Protein AF-A0AAV2E9Q1-F1 (afdb_monomer)

Sequence (150 aa):
MGMNEAFMIKIEWRLVFNGSLNEAFARAFLPEDMVQQLLLHPVPQGTEPDVPIWRLSSSGRFTMKTSYELTRRDDDHHEHPIWKIAWQVEGIQRTRTFFELAMHQRLLTNVERCRRHLALMDACRICGGGPETILHIIRDCPYARAVWSE

Nearest PDB structures (foldseek):
  7cth-assembly1_F  TM=2.778E-01  e=3.814E+00  dengue virus type 2
  7cth-assembly1_E-2  TM=2.714E-01  e=9.870E+00  dengue virus type 2

Secondary structure (DSSP, 8-state):
-PPPHHHHHHHHHHHEETTEE-HHHHHHHS-HHHHHHHHHSPPP--SSPP----TTSTT----HHHHHHHHHHHHTT---HHHHHHHH--S-HHHHHHHHHHHTT-S--HHHHHHTTS-S--B-TTT-SSB--HHIIIIISHHHHHHHT-

Solvent-accessible surface area (backbone atoms only — not comparable to full-atom values): 9247 Å² total; per-residue (Å²): 134,82,83,50,70,74,55,50,67,67,44,60,71,60,38,52,57,81,76,39,71,34,59,72,58,38,62,74,76,42,59,69,72,59,47,54,56,55,72,71,50,82,68,71,91,63,93,65,78,78,69,90,64,32,84,86,30,99,83,31,56,82,47,73,66,57,52,49,53,48,56,52,58,67,57,67,76,63,82,51,71,64,55,61,55,51,72,63,58,85,72,59,69,68,59,46,54,49,46,52,34,54,74,72,68,62,57,84,32,34,40,53,26,34,77,68,70,74,39,95,58,28,53,25,89,86,74,66,84,44,66,18,40,70,61,28,66,66,50,68,32,68,71,33,40,53,65,77,71,109

Radius of gyration: 23.84 Å; Cα contacts (8 Å, |Δi|>4): 113; chains: 1; bounding box: 61×34×58 Å

Structure (mmCIF, N/CA/C/O backbone):
data_AF-A0AAV2E9Q1-F1
#
_entry.id   AF-A0AAV2E9Q1-F1
#
loop_
_atom_site.group_PDB
_atom_site.id
_atom_site.type_symbol
_atom_site.label_atom_id
_atom_site.label_alt_id
_atom_site.label_comp_id
_atom_site.label_asym_id
_atom_site.label_entity_id
_atom_site.label_seq_id
_atom_site.pdbx_PDB_ins_code
_atom_site.Cartn_x
_atom_site.Cartn_y
_atom_site.Cartn_z
_atom_site.occupancy
_atom_site.B_iso_or_equiv
_atom_site.auth_seq_id
_atom_site.auth_comp_id
_atom_site.auth_asym_id
_atom_site.auth_atom_id
_atom_site.pdbx_PDB_model_num
ATOM 1 N N . MET A 1 1 ? -18.939 -4.138 -2.207 1.00 33.41 1 MET A N 1
ATOM 2 C CA . MET A 1 1 ? -17.905 -3.399 -1.453 1.00 33.41 1 MET A CA 1
ATOM 3 C C . MET A 1 1 ? -18.104 -3.778 0.005 1.00 33.41 1 MET A C 1
ATOM 5 O O . MET A 1 1 ? -19.020 -3.269 0.630 1.00 33.41 1 MET A O 1
ATOM 9 N N . GLY A 1 2 ? -17.408 -4.821 0.464 1.00 35.50 2 GLY A N 1
ATOM 10 C CA . GLY A 1 2 ? -17.643 -5.406 1.786 1.00 35.50 2 GLY A CA 1
ATOM 11 C C . GLY A 1 2 ? -17.199 -4.438 2.875 1.00 35.50 2 GLY A C 1
ATOM 12 O O . GLY A 1 2 ? -16.057 -3.983 2.860 1.00 35.50 2 GLY A O 1
ATOM 13 N N . MET A 1 3 ? -18.112 -4.080 3.775 1.00 42.06 3 MET A N 1
ATOM 14 C CA . MET A 1 3 ? -17.783 -3.327 4.982 1.00 42.06 3 MET A CA 1
ATOM 15 C C . MET A 1 3 ? -16.820 -4.168 5.827 1.00 42.06 3 MET A C 1
ATOM 17 O O . MET A 1 3 ? -17.158 -5.275 6.228 1.00 42.06 3 MET A O 1
ATOM 21 N N . ASN A 1 4 ? -15.608 -3.658 6.043 1.00 45.59 4 ASN A N 1
ATOM 22 C CA . ASN A 1 4 ? -14.564 -4.320 6.828 1.00 45.59 4 ASN A CA 1
ATOM 23 C C . ASN A 1 4 ? -14.977 -4.386 8.321 1.00 45.59 4 ASN A C 1
ATOM 25 O O . ASN A 1 4 ? -15.593 -3.446 8.827 1.00 45.59 4 ASN A O 1
ATOM 29 N N . GLU A 1 5 ? -14.646 -5.456 9.050 1.00 48.84 5 GLU A N 1
ATOM 30 C CA . GLU A 1 5 ? -14.970 -5.599 10.483 1.00 48.84 5 GLU A CA 1
ATOM 31 C C . GLU A 1 5 ? -14.378 -4.462 11.342 1.00 48.84 5 GLU A C 1
ATOM 33 O O . GLU A 1 5 ? -15.014 -3.984 12.284 1.00 48.84 5 GLU A O 1
ATOM 38 N N . ALA A 1 6 ? -13.226 -3.908 10.954 1.00 45.03 6 ALA A N 1
ATOM 39 C CA . ALA A 1 6 ? -12.646 -2.716 11.574 1.00 45.03 6 ALA A CA 1
ATOM 40 C C . ALA A 1 6 ? -13.508 -1.449 11.385 1.00 45.03 6 ALA A C 1
ATOM 42 O O . ALA A 1 6 ? -13.482 -0.538 12.219 1.00 45.03 6 ALA A O 1
ATOM 43 N N . PHE A 1 7 ? -14.287 -1.376 10.300 1.00 49.38 7 PHE A N 1
ATOM 44 C CA . PHE A 1 7 ? -15.270 -0.313 10.074 1.00 49.38 7 PHE A CA 1
ATOM 45 C C . PHE A 1 7 ? -16.491 -0.495 10.985 1.00 49.38 7 PHE A C 1
ATOM 47 O O . PHE A 1 7 ? -16.953 0.484 11.569 1.00 49.38 7 PHE A O 1
ATOM 54 N N . MET A 1 8 ? -16.937 -1.737 11.205 1.00 48.12 8 MET A N 1
ATOM 55 C CA . MET A 1 8 ? -18.026 -2.058 12.141 1.00 48.12 8 MET A CA 1
ATOM 56 C C . MET A 1 8 ? -17.673 -1.679 13.584 1.00 48.12 8 MET A C 1
ATOM 58 O O . MET A 1 8 ? -18.461 -1.004 14.246 1.00 48.12 8 MET A O 1
ATOM 62 N N . ILE A 1 9 ? -16.447 -1.976 14.032 1.00 52.97 9 ILE A N 1
ATOM 63 C CA . ILE A 1 9 ? -15.964 -1.599 15.374 1.00 52.97 9 ILE A CA 1
ATOM 64 C C . ILE A 1 9 ? -15.942 -0.073 15.569 1.00 52.97 9 ILE A C 1
ATOM 66 O O . ILE A 1 9 ? -16.159 0.412 16.675 1.00 52.97 9 ILE A O 1
ATOM 70 N N . LYS A 1 10 ? -15.710 0.718 14.511 1.00 50.47 10 LYS A N 1
ATOM 71 C CA . LYS A 1 10 ? -15.747 2.193 14.579 1.00 50.47 10 LYS A CA 1
ATOM 72 C C . LYS A 1 10 ? -17.162 2.782 14.575 1.00 50.47 10 LYS A C 1
ATOM 74 O O . LYS A 1 10 ? -17.329 3.916 15.026 1.00 50.47 10 LYS A O 1
ATOM 79 N N . ILE A 1 11 ? -18.148 2.059 14.045 1.00 52.78 11 ILE A N 1
ATOM 80 C CA . ILE A 1 11 ? -19.540 2.514 13.904 1.00 52.78 11 ILE A CA 1
ATOM 81 C C . ILE A 1 11 ? -20.372 2.178 15.143 1.00 52.78 11 ILE A C 1
ATOM 83 O O . ILE A 1 11 ? -21.185 3.009 15.547 1.00 52.78 11 ILE A O 1
AT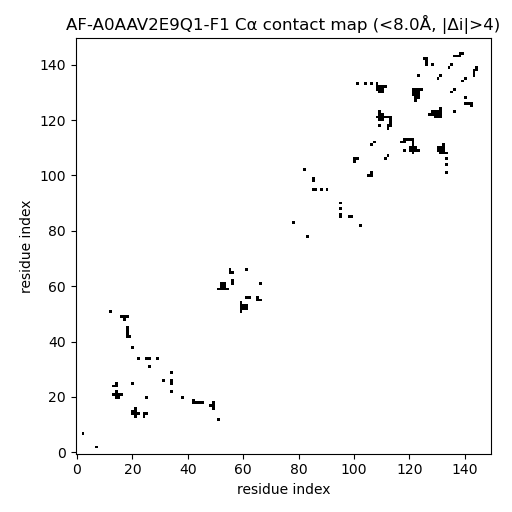OM 87 N N . GLU A 1 12 ? -20.149 1.015 15.770 1.00 57.31 12 GLU A N 1
ATOM 88 C CA . GLU A 1 12 ? -20.953 0.531 16.909 1.00 57.31 12 GLU A CA 1
ATOM 89 C C . GLU A 1 12 ? -21.059 1.567 18.049 1.00 57.31 12 GLU A C 1
ATOM 91 O O . GLU A 1 12 ? -22.142 1.790 18.580 1.00 57.31 12 GLU A O 1
ATOM 96 N N . TRP A 1 13 ? -19.990 2.315 18.333 1.00 55.53 13 TRP A N 1
ATOM 97 C CA . TRP A 1 13 ? -19.950 3.345 19.384 1.00 55.53 13 TRP A CA 1
ATOM 98 C C . TRP A 1 13 ? -20.750 4.622 19.123 1.00 55.53 13 TRP A C 1
ATOM 100 O O . TRP A 1 13 ? -20.941 5.427 20.031 1.00 55.53 13 TRP A O 1
ATOM 110 N N . ARG A 1 14 ? -21.147 4.864 17.873 1.00 59.50 14 ARG A N 1
ATOM 111 C CA . ARG A 1 14 ? -21.899 6.064 17.473 1.00 59.50 14 ARG A CA 1
ATOM 112 C C . ARG A 1 14 ? -23.376 5.791 17.233 1.00 59.50 14 ARG A C 1
ATOM 114 O O . ARG A 1 14 ? -24.134 6.750 17.107 1.00 59.50 14 ARG A O 1
ATOM 121 N N . LEU A 1 15 ? -23.765 4.520 17.148 1.00 67.00 15 LEU A N 1
ATOM 122 C CA . LEU A 1 15 ? -25.145 4.108 16.913 1.00 67.00 15 LEU A CA 1
ATOM 123 C C . LEU A 1 15 ? -26.008 4.292 18.159 1.00 67.00 15 LEU A C 1
ATOM 125 O O . LEU A 1 15 ? -27.096 4.840 18.040 1.00 67.00 15 LEU A O 1
ATOM 129 N N . VAL A 1 16 ? -25.528 3.894 19.337 1.00 66.50 16 VAL A N 1
ATOM 130 C CA . VAL A 1 16 ? -26.264 4.028 20.603 1.00 66.50 16 VAL A CA 1
ATOM 131 C C . VAL A 1 16 ? -25.395 4.774 21.606 1.00 66.50 16 VAL A C 1
ATOM 133 O O . VAL A 1 16 ? -24.238 4.413 21.809 1.00 66.50 16 VAL A O 1
ATOM 136 N N . PHE A 1 17 ? -25.940 5.835 22.197 1.00 66.44 17 PHE A N 1
ATOM 137 C CA . PHE A 1 17 ? -25.258 6.626 23.217 1.00 66.44 17 PHE A CA 1
ATOM 138 C C . PHE A 1 17 ? -26.245 7.072 24.297 1.00 66.44 17 PHE A C 1
ATOM 140 O O . PHE A 1 17 ? -27.265 7.700 23.994 1.00 66.44 17 PHE A O 1
ATOM 147 N N . ASN A 1 18 ? -25.926 6.761 25.554 1.00 63.47 18 ASN A N 1
ATOM 148 C CA . ASN A 1 18 ? -26.726 7.056 26.744 1.00 63.47 18 ASN A CA 1
ATOM 149 C C . ASN A 1 18 ? -28.191 6.616 26.607 1.00 63.47 18 ASN A C 1
ATOM 151 O O . ASN A 1 18 ? -29.108 7.396 26.868 1.00 63.47 18 ASN A O 1
ATOM 155 N N . GLY A 1 19 ? -28.420 5.386 26.143 1.00 66.12 19 GLY A N 1
ATOM 156 C CA . GLY A 1 19 ? -29.778 4.855 25.998 1.00 66.12 19 GLY A CA 1
ATOM 157 C C . GLY A 1 19 ? -30.614 5.540 24.906 1.00 66.12 19 GLY A C 1
ATOM 158 O O . GLY A 1 19 ? -31.842 5.463 24.928 1.00 66.12 19 GLY A O 1
ATOM 159 N N . SER A 1 20 ? -29.972 6.200 23.938 1.00 70.56 20 SER A N 1
ATOM 160 C CA . SER A 1 20 ? -30.637 6.756 22.757 1.00 70.56 20 SER A CA 1
ATOM 161 C C . SER A 1 20 ? -29.948 6.303 21.470 1.00 70.56 20 SER A C 1
ATOM 163 O O . SER A 1 20 ? -28.718 6.289 21.377 1.00 70.56 20 SER A O 1
ATOM 165 N N . LEU A 1 21 ? -30.746 5.907 20.474 1.00 75.38 21 LEU A N 1
ATOM 166 C CA . LEU A 1 21 ? -30.258 5.606 19.131 1.00 75.38 21 LEU A CA 1
ATOM 167 C C . LEU A 1 21 ? -29.980 6.924 18.399 1.00 75.38 21 LEU A C 1
ATOM 169 O O . LEU A 1 21 ? -30.847 7.792 18.301 1.00 75.38 21 LEU A O 1
ATOM 173 N N . ASN A 1 22 ? -28.793 7.065 17.822 1.00 82.25 22 ASN A N 1
ATOM 174 C CA . ASN A 1 22 ? -28.483 8.161 16.916 1.00 82.25 22 ASN A CA 1
ATOM 175 C C . ASN A 1 22 ? -29.080 7.868 15.533 1.00 82.25 22 ASN A C 1
ATOM 177 O O . ASN A 1 22 ? -28.403 7.365 14.634 1.00 82.25 22 ASN A O 1
ATOM 181 N N . GLU A 1 23 ? -30.367 8.172 15.367 1.00 78.62 23 GLU A N 1
ATOM 182 C CA . GLU A 1 23 ? -31.117 7.892 14.137 1.00 78.62 23 GLU A CA 1
ATOM 183 C C . GLU A 1 23 ? -30.493 8.523 12.889 1.00 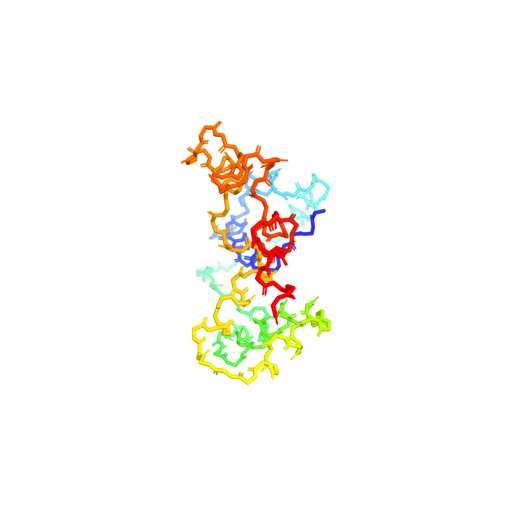78.62 23 GLU A C 1
ATOM 185 O O . GLU A 1 23 ? -30.444 7.891 11.834 1.00 78.62 23 GLU A O 1
ATOM 190 N N . ALA A 1 24 ? -29.984 9.754 13.003 1.00 81.12 24 ALA A N 1
ATOM 191 C CA . ALA A 1 24 ? -29.342 10.451 11.892 1.00 81.12 24 ALA A CA 1
ATOM 192 C C . ALA A 1 24 ? -28.086 9.709 11.418 1.00 81.12 24 ALA A C 1
ATOM 194 O O . ALA A 1 24 ? -27.850 9.575 10.217 1.00 81.12 24 ALA A O 1
ATOM 195 N N . PHE A 1 25 ? -27.298 9.187 12.360 1.00 80.44 25 PHE A N 1
ATOM 196 C CA . PHE A 1 25 ? -26.141 8.359 12.048 1.00 80.44 25 PHE A CA 1
ATOM 197 C C . PHE A 1 25 ? -26.561 6.991 11.490 1.00 80.44 25 PHE A C 1
ATOM 199 O O . PHE A 1 25 ? -26.003 6.551 10.490 1.00 80.44 25 PHE A O 1
ATOM 206 N N . ALA A 1 26 ? -27.580 6.346 12.063 1.00 79.62 26 ALA A N 1
ATOM 207 C CA . ALA A 1 26 ? -28.084 5.064 11.576 1.00 79.62 26 ALA A CA 1
ATOM 208 C C . ALA A 1 26 ? -28.565 5.153 10.116 1.00 79.62 26 ALA A C 1
ATOM 210 O O . ALA A 1 26 ? -28.101 4.387 9.277 1.00 79.62 26 ALA A O 1
ATOM 211 N N . ARG A 1 27 ? -29.405 6.140 9.778 1.00 83.81 27 ARG A N 1
ATOM 212 C CA . ARG A 1 27 ? -29.914 6.358 8.407 1.00 83.81 27 ARG A CA 1
ATOM 213 C C . ARG A 1 27 ? -28.825 6.728 7.397 1.00 83.81 27 ARG A C 1
ATOM 215 O O . ARG A 1 27 ? -28.996 6.496 6.207 1.00 83.81 27 ARG A O 1
ATOM 222 N N . ALA A 1 28 ? -27.710 7.305 7.848 1.00 83.56 28 ALA A N 1
ATOM 223 C CA . ALA A 1 28 ? -26.594 7.657 6.971 1.00 83.56 28 ALA A CA 1
ATOM 224 C C . ALA A 1 28 ? -25.758 6.439 6.534 1.00 83.56 28 ALA A C 1
ATOM 226 O O . ALA A 1 28 ? -25.093 6.503 5.499 1.00 83.56 28 ALA A O 1
ATOM 227 N N . PHE A 1 29 ? -25.770 5.350 7.313 1.00 80.31 29 PHE A N 1
ATOM 228 C CA . PHE A 1 29 ? -24.884 4.197 7.108 1.00 80.31 29 PHE A CA 1
ATOM 229 C C . PHE A 1 29 ? -25.607 2.847 6.989 1.00 80.31 29 PHE A C 1
ATOM 231 O O . PHE A 1 29 ? -24.965 1.866 6.616 1.00 80.31 29 PHE A O 1
ATOM 238 N N . LEU A 1 30 ? -26.908 2.780 7.282 1.00 80.25 30 LEU A N 1
ATOM 239 C CA . LEU A 1 30 ? -27.717 1.562 7.225 1.00 80.25 30 LEU A CA 1
ATOM 240 C C . LEU A 1 30 ? -28.924 1.736 6.284 1.00 80.25 30 LEU A C 1
ATOM 242 O O . LEU A 1 30 ? -29.489 2.828 6.210 1.00 80.25 30 LEU A O 1
ATOM 246 N N . PRO A 1 31 ? -29.351 0.664 5.593 1.00 85.31 31 PRO A N 1
ATOM 247 C CA . PRO A 1 31 ? -30.621 0.618 4.871 1.00 85.31 3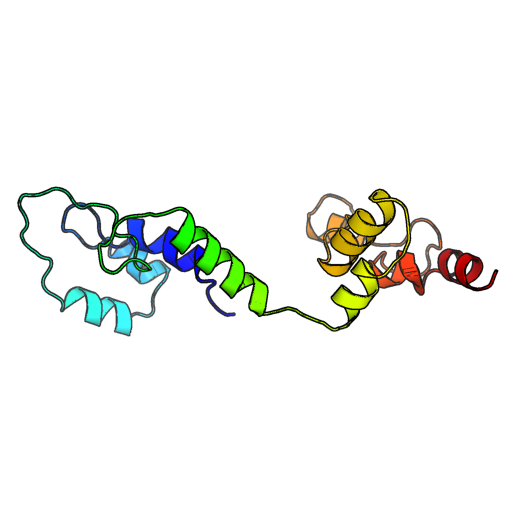1 PRO A CA 1
ATOM 248 C C . PRO A 1 31 ? -31.835 0.949 5.758 1.00 85.31 31 PRO A C 1
ATOM 250 O O . PRO A 1 31 ? -31.857 0.626 6.947 1.00 85.31 31 PRO A O 1
ATOM 253 N N . GLU A 1 32 ? -32.864 1.570 5.175 1.00 82.06 32 GLU A N 1
ATOM 254 C CA . GLU A 1 32 ? -34.046 2.060 5.906 1.00 82.06 32 GLU A CA 1
ATOM 255 C C . GLU A 1 32 ? -34.822 0.936 6.621 1.00 82.06 32 GLU A C 1
ATOM 257 O O . GLU A 1 32 ? -35.327 1.136 7.725 1.00 82.06 32 GLU A O 1
ATOM 262 N N . ASP A 1 33 ? -34.867 -0.265 6.044 1.00 85.06 33 ASP A N 1
ATOM 263 C CA . ASP A 1 33 ? -35.478 -1.452 6.650 1.00 85.06 33 ASP A CA 1
ATOM 264 C C . ASP A 1 33 ? -34.749 -1.892 7.930 1.00 85.06 33 ASP A C 1
ATOM 266 O O . ASP A 1 33 ? -35.392 -2.229 8.927 1.00 85.06 33 ASP A O 1
ATOM 270 N N . MET A 1 34 ? -33.415 -1.811 7.952 1.00 80.44 34 MET A N 1
ATOM 271 C CA . MET A 1 34 ? -32.620 -2.103 9.149 1.00 80.44 34 MET A CA 1
ATOM 272 C C . MET A 1 34 ? -32.814 -1.039 10.234 1.00 80.44 34 MET A C 1
ATOM 274 O O . MET A 1 34 ? -32.901 -1.372 11.416 1.00 80.44 34 MET A O 1
ATOM 278 N N . VAL A 1 35 ? -32.916 0.239 9.852 1.00 82.50 35 VAL A N 1
ATOM 279 C CA . VAL A 1 35 ? -33.185 1.333 10.801 1.00 82.50 35 VAL A CA 1
ATOM 280 C C . VAL A 1 35 ? -34.550 1.148 11.464 1.00 82.50 35 VAL A C 1
ATOM 282 O O . VAL A 1 35 ? -34.659 1.280 12.682 1.00 82.50 35 VAL A O 1
ATOM 285 N N . GLN A 1 36 ? -35.580 0.785 10.695 1.00 81.94 36 GLN A N 1
ATOM 286 C CA . GLN A 1 36 ? -36.910 0.510 11.244 1.00 81.94 36 GLN A CA 1
ATOM 287 C C . GLN A 1 36 ? -36.894 -0.659 12.232 1.00 81.94 36 GLN A C 1
ATOM 289 O O . GLN A 1 36 ? -37.506 -0.563 13.292 1.00 81.94 36 GLN A O 1
ATOM 294 N N . GLN A 1 37 ? -36.156 -1.733 11.939 1.00 81.44 37 GLN A N 1
ATOM 295 C CA . GLN A 1 37 ? -36.002 -2.849 12.878 1.00 81.44 37 GLN A CA 1
ATOM 296 C C . GLN A 1 37 ? -35.299 -2.438 14.178 1.00 81.44 37 GLN A C 1
ATOM 298 O O . GLN A 1 37 ? -35.701 -2.879 15.253 1.00 81.44 37 GLN A O 1
ATOM 303 N N . LEU A 1 38 ? -34.286 -1.570 14.101 1.00 77.12 38 LEU A N 1
ATOM 304 C CA . LEU A 1 38 ? -33.594 -1.052 15.285 1.00 77.12 38 LEU A CA 1
ATOM 305 C C . LEU A 1 38 ? -34.512 -0.196 16.164 1.00 77.12 38 LEU A C 1
ATOM 307 O O . LEU A 1 38 ? -34.471 -0.328 17.383 1.00 77.12 38 LEU A O 1
ATOM 311 N N . LEU A 1 39 ? -35.367 0.634 15.560 1.00 77.19 39 LEU A N 1
ATOM 312 C CA . LEU A 1 39 ? -36.333 1.474 16.280 1.00 77.19 39 LEU A CA 1
ATOM 313 C C . LEU A 1 39 ? -37.424 0.668 17.000 1.00 77.19 39 LEU A C 1
ATOM 315 O O . LEU A 1 39 ? -38.003 1.147 17.972 1.00 77.19 39 LEU A O 1
ATOM 319 N N . LEU A 1 40 ? -37.707 -0.551 16.535 1.00 80.00 40 LEU A N 1
ATOM 320 C CA . LEU A 1 40 ? -38.669 -1.458 17.165 1.00 80.00 40 LEU A CA 1
ATOM 321 C C . LEU A 1 40 ? -38.088 -2.196 18.379 1.00 80.00 40 LEU A C 1
ATOM 323 O O . LEU A 1 40 ? -38.852 -2.724 19.190 1.00 80.00 40 LEU A O 1
ATOM 327 N N . HIS A 1 41 ? -36.760 -2.248 18.522 1.00 75.50 41 HIS A N 1
ATOM 328 C CA . HIS A 1 41 ? -36.126 -2.873 19.675 1.00 75.50 41 HIS A CA 1
ATOM 329 C C . HIS A 1 41 ? -36.160 -1.932 20.890 1.00 75.50 41 HIS A C 1
ATOM 331 O O . HIS A 1 41 ? -35.670 -0.805 20.812 1.00 75.50 41 HIS A O 1
ATOM 337 N N . PRO A 1 42 ? -36.698 -2.375 22.041 1.00 66.06 42 PRO A N 1
ATOM 338 C CA . PRO A 1 42 ? -36.728 -1.551 23.240 1.00 66.06 42 PRO A CA 1
ATOM 339 C C . PRO A 1 42 ? -35.303 -1.289 23.731 1.00 66.06 42 PRO A C 1
ATOM 341 O O . PRO A 1 42 ? -34.538 -2.226 23.975 1.00 66.06 42 PRO A O 1
ATOM 344 N N . VAL A 1 43 ? -34.956 -0.012 23.896 1.00 67.19 43 VAL A N 1
ATOM 345 C CA . VAL A 1 43 ? -33.680 0.372 24.501 1.00 67.19 43 VAL A CA 1
ATOM 346 C C . VAL A 1 43 ? -33.725 0.010 25.991 1.00 67.19 43 VAL A C 1
ATOM 348 O O . VAL A 1 43 ? -34.685 0.389 26.671 1.00 67.19 43 VAL A O 1
ATOM 351 N N . PRO A 1 44 ? -32.736 -0.733 26.521 1.00 66.75 44 PRO A N 1
ATOM 352 C CA . PRO A 1 44 ? -32.695 -1.073 27.937 1.00 66.75 44 PRO A CA 1
ATOM 353 C C . PRO A 1 44 ? -32.715 0.194 28.799 1.00 66.75 44 PRO A C 1
ATOM 355 O O . PRO A 1 44 ? -31.856 1.060 28.658 1.00 66.75 44 PRO A O 1
ATOM 358 N N . GLN A 1 45 ? -33.679 0.298 29.715 1.00 65.44 45 GLN A N 1
ATOM 359 C CA . GLN A 1 45 ? -33.743 1.383 30.699 1.00 65.44 45 GLN A CA 1
ATOM 360 C C . GLN A 1 45 ? -32.802 1.074 31.869 1.00 65.44 45 GLN A C 1
ATOM 362 O O . GLN A 1 45 ? -33.233 0.732 32.969 1.00 65.44 45 GLN A O 1
ATOM 367 N N . GLY A 1 46 ? -31.499 1.114 31.602 1.00 66.50 46 GLY A N 1
ATOM 368 C CA . GLY A 1 46 ? -30.472 1.048 32.635 1.00 66.50 46 GLY A CA 1
ATOM 369 C C . GLY A 1 46 ? -30.241 2.425 33.254 1.00 66.50 46 GLY A C 1
ATOM 370 O O . GLY A 1 46 ? -30.231 3.432 32.554 1.00 66.50 46 GLY A O 1
ATOM 371 N N . THR A 1 47 ? -30.043 2.479 34.571 1.00 70.06 47 THR A N 1
ATOM 372 C CA . THR A 1 47 ? -29.501 3.672 35.251 1.00 70.06 47 THR A CA 1
ATOM 373 C C . THR A 1 47 ? -27.983 3.776 35.121 1.00 70.06 47 THR A C 1
ATOM 375 O O . THR A 1 47 ? -27.410 4.818 35.426 1.00 70.06 47 THR A O 1
ATOM 378 N N . GLU A 1 48 ? -27.333 2.691 34.700 1.00 75.31 48 GLU A N 1
ATOM 379 C CA . GLU A 1 48 ? -25.893 2.634 34.485 1.00 75.31 48 GLU A CA 1
ATOM 380 C C . GLU A 1 48 ? -25.522 3.256 33.132 1.00 75.31 48 GLU A C 1
ATOM 382 O O . GLU A 1 48 ? -26.256 3.080 32.157 1.00 75.31 48 GLU A O 1
ATOM 387 N N . PRO A 1 49 ? -24.388 3.972 33.050 1.00 73.50 49 PRO A N 1
ATOM 388 C CA . PRO A 1 49 ? -23.903 4.513 31.789 1.00 73.50 49 PRO A CA 1
ATOM 389 C C . PRO A 1 49 ? -23.550 3.388 30.807 1.00 73.50 49 PRO A C 1
ATOM 391 O O . PRO A 1 49 ? -23.065 2.327 31.207 1.00 73.50 49 PRO A O 1
ATOM 394 N N . ASP A 1 50 ? -23.737 3.646 29.511 1.00 74.50 50 ASP A N 1
ATOM 395 C CA . ASP A 1 50 ? -23.337 2.712 28.458 1.00 74.50 50 ASP A CA 1
ATOM 396 C C . ASP A 1 50 ? -21.825 2.442 28.525 1.00 74.50 50 ASP A C 1
ATOM 398 O O . ASP A 1 50 ? -21.010 3.363 28.650 1.00 74.50 50 ASP A O 1
ATOM 402 N N . VAL A 1 51 ? -21.440 1.167 28.417 1.00 75.38 51 VAL A N 1
ATOM 403 C CA . VAL A 1 51 ? -20.036 0.741 28.464 1.00 75.38 51 VAL A CA 1
ATOM 404 C C . VAL A 1 51 ? -19.602 0.007 27.192 1.00 75.38 51 VAL A C 1
ATOM 406 O O . VAL A 1 51 ? -20.402 -0.720 26.601 1.00 75.38 51 VAL A O 1
ATOM 409 N N . PRO A 1 52 ? -18.318 0.131 26.788 1.00 74.12 52 PRO A N 1
ATOM 410 C CA . PRO A 1 52 ? -17.699 -0.771 25.816 1.00 74.12 52 PRO A CA 1
ATOM 411 C C . PRO A 1 52 ? -18.000 -2.228 26.116 1.00 74.12 52 PRO A C 1
ATOM 413 O O . PRO A 1 52 ? -17.675 -2.695 27.208 1.00 74.12 52 PRO A O 1
ATOM 416 N N . ILE A 1 53 ? -18.448 -2.977 25.112 1.00 81.31 53 ILE A N 1
ATOM 417 C CA . ILE A 1 53 ? -18.429 -4.437 25.161 1.00 81.31 53 ILE A CA 1
ATOM 418 C C . ILE A 1 53 ? -17.587 -4.960 24.003 1.00 81.31 53 ILE A C 1
ATOM 420 O O . ILE A 1 53 ? -17.850 -4.705 22.830 1.00 81.31 53 ILE A O 1
ATOM 424 N N . TRP A 1 54 ? -16.545 -5.716 24.338 1.00 83.50 54 TRP A N 1
ATOM 425 C CA . TRP A 1 54 ? -15.705 -6.396 23.366 1.00 83.50 54 TRP A CA 1
ATOM 426 C C . TRP A 1 54 ? -16.395 -7.674 22.878 1.00 83.50 54 TRP A C 1
ATOM 428 O O . TRP A 1 54 ? -16.347 -8.711 23.541 1.00 83.50 54 TRP A O 1
ATOM 438 N N . ARG A 1 55 ? -17.022 -7.598 21.700 1.00 82.06 55 ARG A N 1
ATOM 439 C CA . ARG A 1 55 ? -17.868 -8.654 21.112 1.00 82.06 55 ARG A CA 1
ATOM 440 C C . ARG A 1 55 ? -17.183 -10.017 20.939 1.00 82.06 55 ARG A C 1
ATOM 442 O O . ARG A 1 55 ? -17.857 -11.041 20.908 1.00 82.06 55 ARG A O 1
ATOM 449 N N . LEU A 1 56 ? -15.853 -10.047 20.847 1.00 79.38 56 LEU A N 1
ATOM 450 C CA . LEU A 1 56 ? -15.073 -11.282 20.678 1.00 79.38 56 LEU A CA 1
ATOM 451 C C . LEU A 1 56 ? -14.767 -12.003 21.997 1.00 79.38 56 LEU A C 1
ATOM 453 O O . LEU A 1 56 ? -14.105 -13.038 21.996 1.00 79.38 56 LEU A O 1
ATOM 457 N N . SER A 1 57 ? -15.215 -11.460 23.127 1.00 82.44 57 SER A N 1
ATOM 458 C CA . SER A 1 57 ? -15.088 -12.085 24.439 1.00 82.44 57 SER A CA 1
ATOM 459 C C . SER A 1 57 ? -16.473 -12.361 24.999 1.00 82.44 57 SER A C 1
ATOM 461 O O . SER A 1 57 ? -17.305 -11.462 25.081 1.00 82.44 57 SER A O 1
ATOM 463 N N . SER A 1 58 ? -16.710 -13.589 25.459 1.00 82.25 58 SER A N 1
ATOM 464 C CA . SER A 1 58 ? -17.963 -13.964 26.132 1.00 82.25 58 SER A CA 1
ATOM 465 C C . SER A 1 58 ? -18.201 -13.177 27.425 1.00 82.25 58 SER A C 1
ATOM 467 O O . SER A 1 58 ? -19.339 -12.993 27.837 1.00 82.25 58 SER A O 1
ATOM 469 N N . SER A 1 59 ? -17.129 -12.680 28.048 1.00 84.38 59 SER A N 1
ATOM 470 C CA . SER A 1 59 ? -17.197 -11.784 29.209 1.00 84.38 59 SER A CA 1
ATOM 471 C C . SER A 1 59 ? -17.399 -10.310 28.841 1.00 84.38 59 SER A C 1
ATOM 473 O O . SER A 1 59 ? -17.463 -9.467 29.731 1.00 84.38 59 SER A O 1
ATOM 475 N N . GLY A 1 60 ? -17.387 -9.968 27.549 1.00 83.06 60 GLY A N 1
ATOM 476 C CA . GLY A 1 60 ? -17.406 -8.587 27.069 1.00 83.06 60 GLY A CA 1
ATOM 477 C C . GLY A 1 60 ? -16.128 -7.790 27.346 1.00 83.06 60 GLY A C 1
ATOM 478 O O . GLY A 1 60 ? -16.036 -6.627 26.962 1.00 83.06 60 GLY A O 1
ATOM 479 N N . ARG A 1 61 ? -15.116 -8.382 27.997 1.00 85.88 61 ARG A N 1
ATOM 480 C CA . ARG A 1 61 ? -13.862 -7.697 28.341 1.00 85.88 61 ARG A CA 1
ATOM 481 C C . ARG A 1 61 ? -12.862 -7.769 27.198 1.00 85.88 61 ARG A C 1
ATOM 483 O O . ARG A 1 61 ? -12.625 -8.840 26.633 1.00 85.88 61 ARG A O 1
ATOM 490 N N . PHE A 1 62 ? -12.224 -6.636 26.925 1.00 82.94 62 PHE A N 1
ATOM 491 C CA . PHE A 1 62 ? -11.099 -6.562 26.004 1.00 82.94 62 PHE A CA 1
ATOM 492 C C . PHE A 1 62 ? -9.904 -7.352 26.546 1.00 82.94 62 PHE A C 1
ATOM 494 O O . PHE A 1 62 ? -9.516 -7.197 27.706 1.00 82.94 62 PHE A O 1
ATOM 501 N N . THR A 1 63 ? -9.284 -8.164 25.691 1.00 85.44 63 THR A N 1
ATOM 502 C CA . THR A 1 63 ? -7.988 -8.787 25.978 1.00 85.44 63 THR A CA 1
ATOM 503 C C . THR A 1 63 ? -7.089 -8.706 24.753 1.00 85.44 63 THR A C 1
ATOM 505 O O . THR A 1 63 ? -7.569 -8.842 23.623 1.00 85.44 63 THR A O 1
ATOM 508 N N . MET A 1 64 ? -5.776 -8.569 24.980 1.00 84.31 64 MET A N 1
ATOM 509 C CA . MET A 1 64 ? -4.787 -8.593 23.894 1.00 84.31 64 MET A CA 1
ATOM 510 C C . MET A 1 64 ? -4.864 -9.878 23.059 1.00 84.31 64 MET A C 1
ATOM 512 O O . MET A 1 64 ? -4.641 -9.849 21.854 1.00 84.31 64 MET A O 1
ATOM 516 N N . LYS A 1 65 ? -5.216 -11.010 23.684 1.00 84.31 65 LYS A N 1
ATOM 517 C CA . LYS A 1 65 ? -5.391 -12.290 22.990 1.00 84.31 65 LYS A CA 1
ATOM 518 C C . LYS A 1 65 ? -6.501 -12.202 21.942 1.00 84.31 65 LYS A C 1
ATOM 520 O O . LYS A 1 65 ? -6.261 -12.453 20.768 1.00 84.31 65 LYS A O 1
ATOM 525 N N . THR A 1 66 ? -7.696 -11.792 22.360 1.00 84.31 66 THR A N 1
ATOM 526 C CA . THR A 1 66 ? -8.855 -11.700 21.462 1.00 84.31 66 THR A CA 1
ATOM 527 C C . THR A 1 66 ? -8.694 -10.615 20.395 1.00 84.31 66 THR A C 1
ATOM 529 O O . THR A 1 66 ? -9.220 -10.766 19.299 1.00 84.31 66 THR A O 1
ATOM 532 N N . SER A 1 67 ? -7.958 -9.531 20.677 1.00 80.38 67 SER A N 1
ATOM 533 C CA . SER A 1 67 ? -7.639 -8.527 19.652 1.00 80.38 67 SER A CA 1
ATOM 534 C C . SER A 1 67 ? -6.640 -9.049 18.630 1.00 80.38 67 SER A C 1
ATOM 536 O O . SER A 1 67 ? -6.797 -8.791 17.444 1.00 80.38 67 SER A O 1
ATOM 538 N N . TYR A 1 68 ? -5.638 -9.812 19.070 1.00 80.19 68 TYR A N 1
ATOM 539 C CA . TYR A 1 68 ? -4.670 -10.414 18.162 1.00 80.19 68 TYR A CA 1
ATOM 540 C C . TYR A 1 68 ? -5.319 -11.471 17.261 1.00 80.19 68 TYR A C 1
ATOM 542 O O . TYR A 1 68 ? -5.057 -11.512 16.063 1.00 80.19 68 TYR A O 1
ATOM 550 N N . GLU A 1 69 ? -6.215 -12.290 17.816 1.00 82.00 69 GLU A N 1
ATOM 551 C CA . GLU A 1 69 ? -7.000 -13.257 17.043 1.00 82.00 69 GLU A CA 1
ATOM 552 C C . GLU A 1 69 ? -7.869 -12.581 15.970 1.00 82.00 69 GLU A C 1
ATOM 554 O O . GLU A 1 69 ? -7.982 -13.127 14.876 1.00 82.00 69 GLU A O 1
ATOM 559 N N . LEU A 1 70 ? -8.431 -11.396 16.246 1.00 79.88 70 LEU A N 1
ATOM 560 C CA . LEU A 1 70 ? -9.162 -10.602 15.250 1.00 79.88 70 LEU A CA 1
ATOM 561 C C . LEU A 1 70 ? -8.254 -10.162 14.103 1.00 79.88 70 LEU A C 1
ATOM 563 O O . LEU A 1 70 ? -8.551 -10.448 12.948 1.00 79.88 70 LEU A O 1
ATOM 567 N N . THR A 1 71 ? -7.126 -9.518 14.420 1.00 73.94 71 THR A N 1
ATOM 568 C CA . THR A 1 71 ? -6.172 -9.058 13.400 1.00 73.94 71 THR A CA 1
ATOM 569 C C . THR A 1 71 ? -5.682 -10.219 12.539 1.00 73.94 71 THR A C 1
ATOM 571 O O . THR A 1 71 ? -5.602 -10.097 11.323 1.00 73.94 71 THR A O 1
ATOM 574 N N . ARG A 1 72 ? -5.422 -11.378 13.155 1.00 72.31 72 ARG A N 1
ATOM 575 C CA . ARG A 1 72 ? -4.976 -12.575 12.438 1.00 72.31 72 ARG A CA 1
ATOM 576 C C . ARG A 1 72 ? -6.038 -13.137 11.488 1.00 72.31 72 ARG A C 1
ATOM 578 O O . ARG A 1 72 ? -5.676 -13.675 10.451 1.00 72.31 72 ARG A O 1
ATOM 585 N N . ARG A 1 73 ? -7.326 -13.064 11.846 1.00 66.62 73 ARG A N 1
ATOM 586 C CA . ARG A 1 73 ? -8.430 -13.521 10.981 1.00 66.62 73 ARG A CA 1
ATOM 587 C C . ARG A 1 73 ? -8.628 -12.605 9.776 1.00 66.62 73 ARG A C 1
ATOM 589 O O . ARG A 1 73 ? -8.885 -13.113 8.692 1.00 66.62 73 ARG A O 1
ATOM 596 N N . ASP A 1 74 ? -8.458 -11.297 9.957 1.00 60.53 74 ASP A N 1
ATOM 597 C CA . ASP A 1 74 ? -8.471 -10.330 8.851 1.00 60.53 74 ASP A CA 1
ATOM 598 C C . ASP A 1 74 ? -7.298 -10.565 7.873 1.00 60.53 74 ASP A C 1
ATOM 600 O O . ASP A 1 74 ? -7.465 -10.426 6.661 1.00 60.53 74 ASP A O 1
ATOM 604 N N . ASP A 1 75 ? -6.133 -10.987 8.379 1.00 59.31 75 ASP A N 1
ATOM 605 C CA . ASP A 1 75 ? -4.963 -11.342 7.556 1.00 59.31 75 ASP A CA 1
ATOM 606 C C . ASP A 1 75 ? -5.093 -12.702 6.835 1.00 59.31 75 ASP A C 1
ATOM 608 O O . ASP A 1 75 ? -4.430 -12.927 5.818 1.00 59.31 75 ASP A O 1
ATOM 612 N N . ASP A 1 76 ? -5.972 -13.601 7.298 1.00 55.09 76 ASP A N 1
ATOM 613 C CA . ASP A 1 76 ? -6.164 -14.949 6.723 1.00 55.09 76 ASP A CA 1
ATOM 614 C C . ASP A 1 76 ? -6.756 -14.908 5.295 1.00 55.09 76 ASP A C 1
ATOM 616 O O . ASP A 1 76 ? -6.818 -15.921 4.594 1.00 55.09 76 ASP A O 1
ATOM 620 N N . HIS A 1 77 ? -7.165 -13.728 4.813 1.00 55.28 77 HIS A N 1
ATOM 621 C CA . HIS A 1 77 ? -7.730 -13.555 3.477 1.00 55.28 77 HIS A CA 1
ATOM 622 C C . HIS A 1 77 ? -6.722 -13.402 2.332 1.00 55.28 77 HIS A C 1
ATOM 624 O O . HIS A 1 77 ? -7.152 -13.380 1.176 1.00 55.28 77 HIS A O 1
ATOM 630 N N . HIS A 1 78 ? -5.406 -13.382 2.574 1.00 55.66 78 HIS A N 1
ATOM 631 C CA . HIS A 1 78 ? -4.442 -13.144 1.491 1.00 55.66 78 HIS A CA 1
ATOM 632 C C . HIS A 1 78 ? -3.116 -13.918 1.589 1.00 55.66 78 HIS A C 1
ATOM 634 O O . HIS A 1 78 ? -2.051 -13.342 1.385 1.00 55.66 78 HIS A O 1
ATOM 640 N N . GLU A 1 79 ? -3.129 -15.247 1.737 1.00 61.47 79 GLU A N 1
ATOM 641 C CA . GLU A 1 79 ? -1.957 -16.043 1.326 1.00 61.47 79 GLU A CA 1
ATOM 642 C C . GLU A 1 79 ? -1.951 -16.260 -0.197 1.00 61.47 79 GLU A C 1
ATOM 644 O O . GLU A 1 79 ? -2.033 -17.383 -0.699 1.00 61.47 79 GLU A O 1
ATOM 649 N N . HIS A 1 80 ? -1.847 -15.176 -0.975 1.00 65.06 80 HIS A N 1
ATOM 650 C CA . HIS A 1 80 ? -1.495 -15.331 -2.384 1.00 65.06 80 HIS A CA 1
ATOM 651 C C . HIS A 1 80 ? -0.122 -16.033 -2.436 1.00 65.06 80 HIS A C 1
ATOM 653 O O . HIS A 1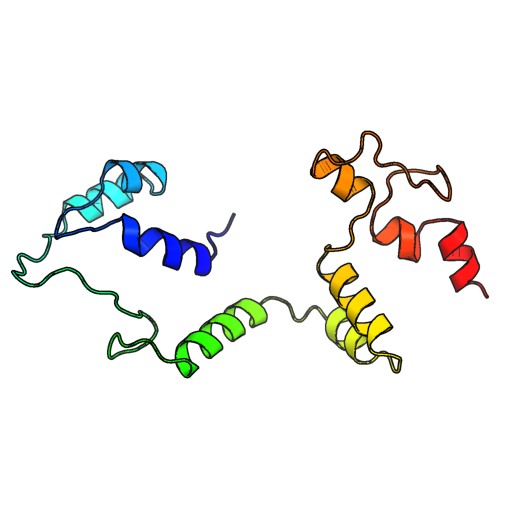 80 ? 0.796 -15.581 -1.748 1.00 65.06 80 HIS A O 1
ATOM 659 N N . PRO A 1 81 ? 0.078 -17.103 -3.235 1.00 69.62 81 PRO A N 1
ATOM 660 C CA . PRO A 1 81 ? 1.316 -17.900 -3.232 1.00 69.62 81 PRO A CA 1
ATOM 661 C C . PRO A 1 81 ? 2.595 -17.071 -3.410 1.00 69.62 81 PRO A C 1
ATOM 663 O O . PRO A 1 81 ? 3.665 -17.431 -2.922 1.00 69.62 81 PRO A O 1
ATOM 666 N N . ILE A 1 82 ? 2.459 -15.917 -4.064 1.00 71.94 82 ILE A N 1
ATOM 667 C CA . ILE A 1 82 ? 3.528 -14.936 -4.259 1.00 71.94 82 ILE A CA 1
ATOM 668 C C . ILE A 1 82 ? 4.127 -14.420 -2.940 1.00 71.94 82 ILE A C 1
ATOM 670 O O . ILE A 1 82 ? 5.306 -14.087 -2.911 1.00 71.94 82 ILE A O 1
ATOM 674 N N . TRP A 1 83 ? 3.359 -14.413 -1.846 1.00 71.44 83 TRP A N 1
ATOM 675 C CA . TRP A 1 83 ? 3.820 -13.992 -0.524 1.00 71.44 83 TRP A CA 1
ATOM 676 C C . TRP A 1 83 ? 4.875 -14.951 0.027 1.00 71.44 83 TRP A C 1
ATOM 678 O O . TRP A 1 83 ? 5.934 -14.520 0.477 1.00 71.44 83 TRP A O 1
ATOM 688 N N . LYS A 1 84 ? 4.648 -16.265 -0.104 1.00 73.06 84 LYS A N 1
ATOM 689 C CA . LYS A 1 84 ? 5.633 -17.288 0.285 1.00 73.06 84 LYS A CA 1
ATOM 690 C C . LYS A 1 84 ? 6.929 -17.127 -0.503 1.00 73.06 84 LYS A C 1
ATOM 692 O O . LYS A 1 84 ? 8.000 -17.173 0.090 1.00 73.06 84 LYS A O 1
ATOM 697 N N . ILE A 1 85 ? 6.823 -16.847 -1.803 1.00 74.25 85 ILE A N 1
ATOM 698 C CA . ILE A 1 85 ? 7.983 -16.586 -2.665 1.00 74.25 85 ILE A CA 1
ATOM 699 C C . ILE A 1 85 ? 8.736 -15.331 -2.194 1.00 74.25 85 ILE A C 1
ATOM 701 O O . ILE A 1 85 ? 9.955 -15.377 -2.062 1.00 74.25 85 ILE A O 1
ATOM 705 N N . ALA A 1 86 ? 8.033 -14.240 -1.869 1.00 72.06 86 ALA A N 1
ATOM 706 C CA . ALA A 1 86 ? 8.645 -13.006 -1.361 1.00 72.06 86 ALA A CA 1
ATOM 707 C C . ALA A 1 86 ? 9.458 -13.227 -0.077 1.00 72.06 86 ALA A C 1
ATOM 709 O O . ALA A 1 86 ? 10.564 -12.704 0.062 1.00 72.06 86 ALA A O 1
ATOM 710 N N . TRP A 1 87 ? 8.915 -14.010 0.858 1.00 72.88 87 TRP A N 1
ATOM 711 C CA . TRP A 1 87 ? 9.562 -14.295 2.141 1.00 72.88 87 TRP A CA 1
ATOM 712 C C . TRP A 1 87 ? 10.686 -15.328 2.042 1.00 72.88 87 TRP A C 1
ATOM 714 O O . TRP A 1 87 ? 11.594 -15.319 2.875 1.00 72.88 87 TRP A O 1
ATOM 724 N N . GLN A 1 88 ? 10.656 -16.176 1.013 1.00 75.94 88 GLN A N 1
ATOM 725 C CA . GLN A 1 88 ? 11.718 -17.132 0.701 1.00 75.94 88 GLN A CA 1
ATOM 726 C C . GLN A 1 88 ? 12.919 -16.503 -0.009 1.00 75.94 88 GLN A C 1
ATOM 728 O O . GLN A 1 88 ? 13.945 -17.167 -0.128 1.00 75.94 88 GLN A O 1
ATOM 733 N N . VAL A 1 89 ? 12.842 -15.235 -0.436 1.00 74.44 89 VAL A N 1
ATOM 734 C CA . VAL A 1 89 ? 14.014 -14.525 -0.958 1.00 74.44 89 VAL A CA 1
ATOM 735 C C . VAL A 1 89 ? 15.078 -14.450 0.144 1.00 74.44 89 VAL A C 1
ATOM 737 O O . VAL A 1 89 ? 14.923 -13.764 1.167 1.00 74.44 89 VAL A O 1
ATOM 740 N N . GLU A 1 90 ? 16.167 -15.188 -0.063 1.00 69.75 90 GLU A N 1
ATOM 741 C CA . GLU A 1 90 ? 17.389 -15.077 0.723 1.00 69.75 90 GLU A CA 1
ATOM 742 C C . GLU A 1 90 ? 18.030 -13.721 0.422 1.00 69.75 90 GLU A C 1
ATOM 744 O O . GLU A 1 90 ? 18.351 -13.399 -0.720 1.00 69.75 90 GLU A O 1
ATOM 749 N N . GLY A 1 91 ? 18.158 -12.869 1.439 1.00 72.12 91 GLY A N 1
ATOM 750 C CA . GLY A 1 91 ? 18.683 -11.528 1.231 1.00 72.12 91 GLY A CA 1
ATOM 751 C C . GLY A 1 91 ? 18.569 -10.610 2.437 1.00 72.12 91 GLY A C 1
ATOM 752 O O . GLY A 1 91 ? 18.105 -10.980 3.517 1.00 72.12 91 GLY A O 1
ATOM 753 N N . ILE A 1 92 ? 19.013 -9.372 2.228 1.00 82.56 92 ILE A N 1
ATOM 754 C CA . ILE A 1 92 ? 18.986 -8.303 3.226 1.00 82.56 92 ILE A CA 1
ATOM 755 C C . ILE A 1 92 ? 17.528 -7.931 3.523 1.00 82.56 92 ILE A C 1
ATOM 757 O O . ILE A 1 92 ? 16.704 -7.846 2.614 1.00 82.56 92 ILE A O 1
ATOM 761 N N . GLN A 1 93 ? 17.218 -7.619 4.787 1.00 82.62 93 GLN A N 1
ATOM 762 C CA . GLN A 1 93 ? 15.874 -7.210 5.228 1.00 82.62 93 GLN A CA 1
ATOM 763 C C . GLN A 1 93 ? 15.243 -6.108 4.360 1.00 82.62 93 GLN A C 1
ATOM 765 O O . GLN A 1 93 ? 14.044 -6.125 4.107 1.00 82.62 93 GLN A O 1
ATOM 770 N N . ARG A 1 94 ? 16.059 -5.191 3.827 1.00 83.88 94 ARG A N 1
ATOM 771 C CA . ARG A 1 94 ? 15.613 -4.126 2.914 1.00 83.88 94 ARG A CA 1
ATOM 772 C C . ARG A 1 94 ? 14.900 -4.665 1.669 1.00 83.88 94 ARG A C 1
ATOM 774 O O . ARG A 1 94 ? 13.917 -4.072 1.238 1.00 83.88 94 ARG A O 1
ATOM 781 N N . THR A 1 95 ? 15.360 -5.788 1.123 1.00 84.00 95 THR A N 1
ATOM 782 C CA . THR A 1 95 ? 14.755 -6.443 -0.043 1.00 84.00 95 THR A CA 1
ATOM 783 C C . THR A 1 95 ? 13.384 -7.023 0.301 1.00 84.00 95 THR A C 1
ATOM 785 O O . THR A 1 95 ? 12.436 -6.854 -0.462 1.00 84.00 95 THR A O 1
ATOM 788 N N . ARG A 1 96 ? 13.242 -7.631 1.485 1.00 83.00 96 ARG A N 1
ATOM 789 C CA . ARG A 1 96 ? 11.953 -8.152 1.968 1.00 83.00 96 ARG A CA 1
ATOM 790 C C . ARG A 1 96 ? 10.940 -7.032 2.176 1.00 83.00 96 ARG A C 1
ATOM 792 O O . ARG A 1 96 ? 9.837 -7.112 1.649 1.00 83.00 96 ARG A O 1
ATOM 799 N N . THR A 1 97 ? 11.347 -5.948 2.840 1.00 85.12 97 THR A N 1
ATOM 800 C CA . THR A 1 97 ? 10.498 -4.760 3.014 1.00 85.12 97 THR A CA 1
ATOM 801 C C . THR A 1 97 ? 10.088 -4.153 1.672 1.00 85.12 97 THR A C 1
ATOM 803 O O . THR A 1 97 ? 8.945 -3.736 1.505 1.00 85.12 97 THR A O 1
ATOM 806 N N . PHE A 1 98 ? 10.993 -4.115 0.690 1.00 87.25 98 PHE A N 1
ATOM 807 C CA . PHE A 1 98 ? 10.654 -3.646 -0.651 1.00 87.25 98 PHE A CA 1
ATOM 808 C C . PHE A 1 98 ? 9.561 -4.508 -1.300 1.00 87.25 98 PHE A C 1
ATOM 810 O O . PHE A 1 98 ? 8.575 -3.959 -1.796 1.00 87.25 98 PHE A O 1
ATOM 817 N N . PHE A 1 99 ? 9.695 -5.837 -1.262 1.00 85.50 99 PHE A N 1
ATOM 818 C CA . PHE A 1 99 ? 8.691 -6.743 -1.825 1.00 85.50 99 PHE A CA 1
ATOM 819 C C . PHE A 1 99 ? 7.351 -6.660 -1.099 1.00 85.50 99 PHE A C 1
ATOM 821 O O . PHE A 1 99 ? 6.314 -6.613 -1.756 1.00 85.50 99 PHE A O 1
ATOM 828 N N . GLU A 1 100 ? 7.362 -6.556 0.227 1.00 83.12 100 GLU A N 1
ATOM 829 C CA . GLU A 1 100 ? 6.161 -6.317 1.026 1.00 83.12 100 GLU A CA 1
ATOM 830 C C . GLU A 1 100 ? 5.435 -5.042 0.565 1.00 83.12 100 GLU A C 1
ATOM 832 O O . GLU A 1 100 ? 4.243 -5.069 0.247 1.00 83.12 100 GLU A O 1
ATOM 837 N N . LEU A 1 101 ? 6.156 -3.924 0.435 1.00 88.12 101 LEU A N 1
ATOM 838 C CA . LEU A 1 101 ? 5.571 -2.675 -0.053 1.00 88.12 101 LEU A CA 1
ATOM 839 C C . LEU A 1 101 ? 5.044 -2.800 -1.489 1.00 88.12 101 LEU A C 1
ATOM 841 O O . LEU A 1 101 ? 3.989 -2.244 -1.801 1.00 88.12 101 LEU A O 1
ATOM 845 N N . ALA A 1 102 ? 5.751 -3.519 -2.361 1.00 87.94 102 ALA A N 1
ATOM 846 C CA . ALA A 1 102 ? 5.329 -3.740 -3.740 1.00 87.94 102 ALA A CA 1
ATOM 847 C C . ALA A 1 102 ? 4.036 -4.567 -3.819 1.00 87.94 102 ALA A C 1
ATOM 849 O O . ALA A 1 102 ? 3.100 -4.182 -4.521 1.00 87.94 102 ALA A O 1
ATOM 850 N N . MET A 1 103 ? 3.960 -5.668 -3.071 1.00 82.25 103 MET A N 1
ATOM 851 C CA . MET A 1 103 ? 2.828 -6.600 -3.091 1.00 82.25 103 MET A CA 1
ATOM 852 C C . MET A 1 103 ? 1.555 -5.985 -2.515 1.00 82.25 103 MET A C 1
ATOM 854 O O . MET A 1 103 ? 0.479 -6.173 -3.077 1.00 82.25 103 MET A O 1
ATOM 858 N N . HIS A 1 104 ? 1.674 -5.171 -1.466 1.00 81.88 104 HIS A N 1
ATOM 859 C CA . HIS A 1 104 ? 0.538 -4.434 -0.909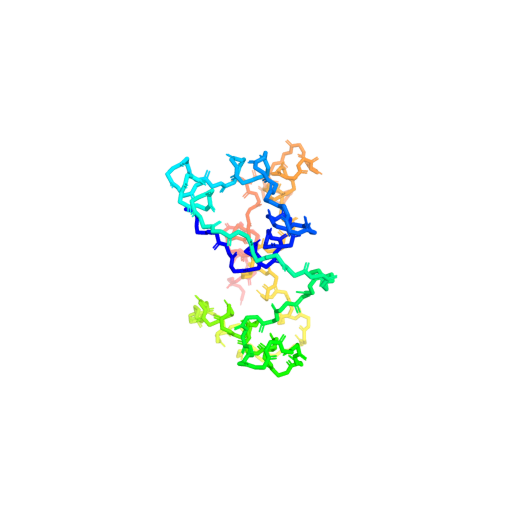 1.00 81.88 104 HIS A CA 1
ATOM 860 C C . HIS A 1 104 ? 0.159 -3.176 -1.710 1.00 81.88 104 HIS A C 1
ATOM 862 O O . HIS A 1 104 ? -0.656 -2.383 -1.245 1.00 81.88 104 HIS A O 1
ATOM 868 N N . GLN A 1 105 ? 0.753 -2.952 -2.888 1.00 83.31 105 GLN A N 1
ATOM 869 C CA . GLN A 1 105 ? 0.537 -1.751 -3.706 1.00 83.31 105 GLN A CA 1
ATOM 870 C C . GLN A 1 105 ? 0.828 -0.438 -2.955 1.00 83.31 105 GLN A C 1
ATOM 872 O O . GLN A 1 105 ? 0.185 0.593 -3.156 1.00 83.31 105 GLN A O 1
ATOM 877 N N . ARG A 1 106 ? 1.821 -0.467 -2.061 1.00 86.81 106 ARG A N 1
ATOM 878 C CA . ARG A 1 106 ? 2.192 0.656 -1.185 1.00 86.81 106 ARG A CA 1
ATOM 879 C C . ARG A 1 106 ? 3.345 1.496 -1.728 1.00 86.81 106 ARG A C 1
ATOM 881 O O . ARG A 1 106 ? 3.674 2.516 -1.126 1.00 86.81 106 ARG A O 1
ATOM 888 N N . LEU A 1 107 ? 3.952 1.104 -2.848 1.00 91.38 107 LEU A N 1
ATOM 889 C CA . LEU A 1 107 ? 4.979 1.908 -3.508 1.00 91.38 107 LEU A CA 1
ATOM 890 C C . LEU A 1 107 ? 4.368 3.171 -4.124 1.00 91.38 107 LEU A C 1
ATOM 892 O O . LEU A 1 107 ? 3.358 3.121 -4.826 1.00 91.38 107 LEU A O 1
ATOM 896 N N . LEU A 1 108 ? 5.015 4.310 -3.885 1.00 92.75 108 LEU A N 1
ATOM 897 C CA . LEU A 1 108 ? 4.558 5.623 -4.334 1.00 92.75 108 LEU A CA 1
ATOM 898 C C . LEU A 1 108 ? 4.944 5.888 -5.801 1.00 92.75 108 LEU A C 1
ATOM 900 O O . LEU A 1 108 ? 5.694 6.812 -6.108 1.00 92.75 108 LEU A O 1
ATOM 904 N N . THR A 1 109 ? 4.438 5.044 -6.695 1.00 95.31 109 THR A N 1
ATOM 905 C CA . THR A 1 109 ? 4.591 5.183 -8.152 1.00 95.31 109 THR A CA 1
ATOM 906 C C . THR A 1 109 ? 3.905 6.450 -8.672 1.00 95.31 109 THR A C 1
ATOM 908 O O . THR A 1 109 ? 3.007 6.970 -8.003 1.00 95.31 109 THR A O 1
ATOM 911 N N . ASN A 1 110 ? 4.276 6.979 -9.845 1.00 95.44 110 ASN A N 1
ATOM 912 C CA . ASN A 1 110 ? 3.621 8.198 -10.350 1.00 95.44 110 ASN A CA 1
ATOM 913 C C . ASN A 1 110 ? 2.115 8.016 -10.601 1.00 95.44 110 ASN A C 1
ATOM 915 O O . ASN A 1 110 ? 1.372 8.966 -10.363 1.00 95.44 110 ASN A O 1
ATOM 919 N N . VAL A 1 111 ? 1.641 6.812 -10.946 1.00 95.81 111 VAL A N 1
ATOM 920 C CA . VAL A 1 111 ? 0.195 6.511 -10.975 1.00 95.81 111 VAL A CA 1
ATOM 921 C C . VAL A 1 111 ? -0.440 6.749 -9.603 1.00 95.81 111 VAL A C 1
ATOM 923 O O . VAL A 1 111 ? -1.430 7.474 -9.487 1.00 95.81 111 VAL A O 1
ATOM 926 N N . GLU A 1 112 ? 0.166 6.224 -8.536 1.00 95.00 112 GLU A N 1
ATOM 927 C CA . GLU A 1 112 ? -0.319 6.440 -7.169 1.00 95.00 112 GLU A CA 1
ATOM 928 C C . GLU A 1 112 ? -0.196 7.900 -6.718 1.00 95.00 112 GLU A C 1
ATOM 930 O O . GLU A 1 112 ? -1.055 8.400 -5.988 1.00 95.00 112 GLU A O 1
ATOM 935 N N . ARG A 1 113 ? 0.845 8.613 -7.156 1.00 95.50 113 ARG A N 1
ATOM 936 C CA . ARG A 1 113 ? 1.015 10.042 -6.858 1.00 95.50 113 ARG A CA 1
ATOM 937 C C . ARG A 1 113 ? -0.061 10.876 -7.533 1.00 95.50 113 ARG A C 1
ATOM 939 O O . ARG A 1 113 ? -0.637 11.728 -6.865 1.00 95.50 113 ARG A O 1
ATOM 946 N N . CYS A 1 114 ? -0.369 10.619 -8.801 1.00 95.44 114 CYS A N 1
ATOM 947 C CA . CYS A 1 114 ? -1.459 11.289 -9.507 1.00 95.44 114 CYS A CA 1
ATOM 948 C C . CYS A 1 114 ? -2.812 10.994 -8.865 1.00 95.44 114 CYS A C 1
ATOM 950 O O . CYS A 1 114 ? -3.558 11.926 -8.579 1.00 95.44 114 CYS A O 1
ATOM 952 N N . ARG A 1 115 ? -3.082 9.729 -8.515 1.00 94.81 115 ARG A N 1
ATOM 953 C CA . ARG A 1 115 ? -4.304 9.335 -7.793 1.00 94.81 115 ARG A CA 1
ATOM 954 C C . ARG A 1 115 ? -4.479 10.084 -6.465 1.00 94.81 115 ARG A C 1
ATOM 956 O O . ARG A 1 115 ? -5.600 10.327 -6.028 1.00 94.81 115 ARG A O 1
ATOM 963 N N . ARG A 1 116 ? -3.371 10.444 -5.809 1.00 95.00 116 ARG A N 1
ATOM 964 C CA . ARG A 1 116 ? -3.343 11.200 -4.545 1.00 95.00 116 ARG A CA 1
ATOM 965 C C . ARG A 1 116 ? -3.180 12.710 -4.735 1.00 95.00 116 ARG A C 1
ATOM 967 O O . ARG A 1 116 ? -3.029 13.409 -3.740 1.00 95.00 116 ARG A O 1
ATOM 974 N N . HIS A 1 117 ? -3.208 13.212 -5.970 1.00 95.50 117 HIS A N 1
ATOM 975 C CA . HIS A 1 117 ? -3.001 14.627 -6.302 1.00 95.50 117 HIS A CA 1
ATOM 976 C C . HIS A 1 117 ? -1.622 15.176 -5.868 1.00 95.50 117 HIS A C 1
ATOM 978 O O . HIS A 1 117 ? -1.464 16.362 -5.598 1.00 95.50 117 HIS A O 1
ATOM 984 N N . LEU A 1 118 ? -0.606 14.307 -5.809 1.00 94.38 118 LEU A N 1
ATOM 985 C CA . LEU A 1 118 ? 0.791 14.627 -5.469 1.00 94.38 118 LEU A CA 1
ATOM 986 C C . LEU A 1 118 ? 1.699 14.768 -6.705 1.00 94.38 118 LEU A C 1
ATOM 988 O O . LEU A 1 118 ? 2.893 15.050 -6.576 1.00 94.38 118 LEU A O 1
ATOM 992 N N . ALA A 1 119 ? 1.167 14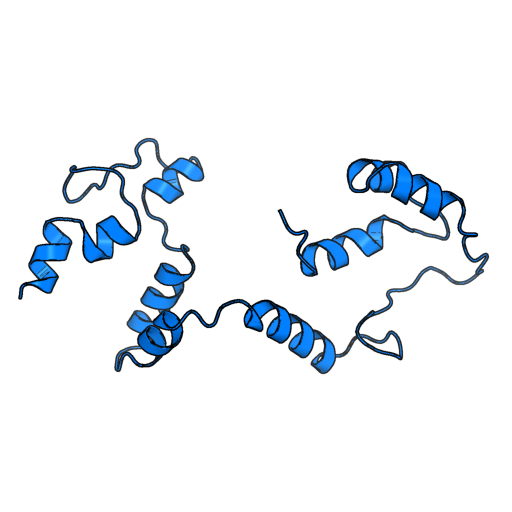.499 -7.897 1.00 94.06 119 ALA A N 1
ATOM 993 C CA . ALA A 1 119 ? 1.848 14.661 -9.176 1.00 94.06 119 ALA A CA 1
ATOM 994 C C . ALA A 1 119 ? 0.833 14.993 -10.279 1.00 94.06 119 ALA A C 1
ATOM 996 O O . ALA A 1 119 ? -0.332 14.611 -10.189 1.00 94.06 119 ALA A O 1
ATOM 997 N N . LEU A 1 120 ? 1.296 15.686 -11.322 1.00 93.44 120 LEU A N 1
ATOM 998 C CA . LEU A 1 120 ? 0.474 16.094 -12.470 1.00 93.44 120 LEU A CA 1
ATOM 999 C C . LEU A 1 120 ? 0.472 15.071 -13.612 1.00 93.44 120 LEU A C 1
ATOM 1001 O O . LEU A 1 120 ? -0.420 15.100 -14.451 1.00 93.44 120 LEU A O 1
ATOM 1005 N N . MET A 1 121 ? 1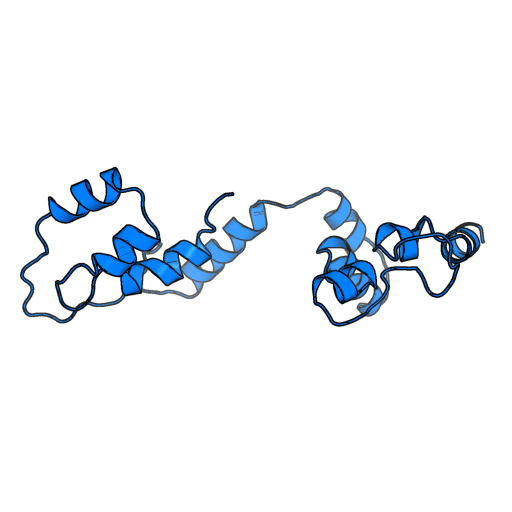.480 14.200 -13.668 1.00 93.44 121 MET A N 1
ATOM 1006 C CA . MET A 1 121 ? 1.649 13.213 -14.731 1.00 93.44 121 MET A CA 1
ATOM 1007 C C . MET A 1 121 ? 2.035 11.871 -14.129 1.00 93.44 121 MET A C 1
ATOM 1009 O O . MET A 1 121 ? 2.905 11.808 -13.256 1.00 93.44 121 MET A O 1
ATOM 1013 N N . ASP A 1 122 ? 1.405 10.814 -14.623 1.00 95.62 122 ASP A N 1
ATOM 1014 C CA . ASP A 1 122 ? 1.600 9.447 -14.158 1.00 95.62 122 ASP A CA 1
ATOM 1015 C C . ASP A 1 122 ? 2.701 8.711 -14.928 1.00 95.62 122 ASP A C 1
ATOM 1017 O O . ASP A 1 122 ? 3.063 7.603 -14.554 1.00 95.62 122 ASP A O 1
ATOM 1021 N N . ALA A 1 123 ? 3.258 9.319 -15.976 1.00 95.88 123 ALA A N 1
ATOM 1022 C CA . ALA A 1 123 ? 4.252 8.701 -16.839 1.00 95.88 123 ALA A CA 1
ATOM 1023 C C . ALA A 1 123 ? 5.538 8.291 -16.094 1.00 95.88 123 ALA A C 1
ATOM 1025 O O . ALA A 1 123 ? 6.013 8.970 -15.175 1.00 95.88 123 ALA A O 1
ATOM 1026 N N . CYS A 1 124 ? 6.143 7.187 -16.536 1.00 95.75 124 CYS A N 1
ATOM 1027 C CA . CYS A 1 124 ? 7.448 6.745 -16.068 1.00 95.75 124 CYS A CA 1
ATOM 1028 C C . CYS A 1 124 ? 8.528 7.730 -16.507 1.00 95.75 124 CYS A C 1
ATOM 1030 O O . CYS A 1 124 ? 8.752 7.940 -17.699 1.00 95.75 124 CYS A O 1
ATOM 1032 N N . ARG A 1 125 ? 9.253 8.292 -15.538 1.00 90.56 125 ARG A N 1
ATOM 1033 C CA . ARG A 1 125 ? 10.313 9.277 -15.817 1.00 90.56 125 ARG A CA 1
ATOM 1034 C C . ARG A 1 125 ? 11.595 8.664 -16.373 1.00 90.56 125 ARG A C 1
ATOM 1036 O O . ARG A 1 125 ? 12.447 9.399 -16.853 1.00 90.56 125 ARG A O 1
ATOM 1043 N N . ILE A 1 126 ? 11.731 7.342 -16.283 1.00 92.38 126 ILE A N 1
ATOM 1044 C CA . ILE A 1 126 ? 12.920 6.616 -16.731 1.00 92.38 126 ILE A CA 1
ATOM 1045 C C . ILE A 1 126 ? 12.819 6.325 -18.229 1.00 92.38 126 ILE A C 1
ATOM 1047 O O . ILE A 1 126 ? 13.709 6.691 -18.984 1.00 92.38 126 ILE A O 1
ATOM 1051 N N . CYS A 1 127 ? 11.729 5.687 -18.669 1.00 93.44 127 CYS A N 1
ATOM 1052 C CA . CYS A 1 127 ? 11.583 5.287 -20.070 1.00 93.44 127 CYS A CA 1
ATOM 1053 C C . CYS A 1 127 ? 10.649 6.174 -20.900 1.00 93.44 127 CYS A C 1
ATOM 1055 O O . CYS A 1 127 ? 10.662 6.071 -22.122 1.00 93.44 127 CYS A O 1
ATOM 1057 N N . GLY A 1 128 ? 9.791 6.983 -20.269 1.00 89.94 128 GLY A N 1
ATOM 1058 C CA . GLY A 1 128 ? 8.774 7.788 -20.956 1.00 89.94 128 GLY A CA 1
ATOM 1059 C C . GLY A 1 128 ? 7.653 6.995 -21.648 1.00 89.94 128 GLY A C 1
ATOM 1060 O O . GLY A 1 128 ? 6.751 7.600 -22.213 1.00 89.94 128 GLY A O 1
ATOM 1061 N N . GLY A 1 129 ? 7.679 5.658 -21.610 1.00 82.25 129 GLY A N 1
ATOM 1062 C CA . GLY A 1 129 ? 6.849 4.778 -22.444 1.00 82.25 129 GLY A CA 1
ATOM 1063 C C . GLY A 1 129 ? 5.436 4.470 -21.933 1.00 82.25 129 GLY A C 1
ATOM 1064 O O . GLY A 1 129 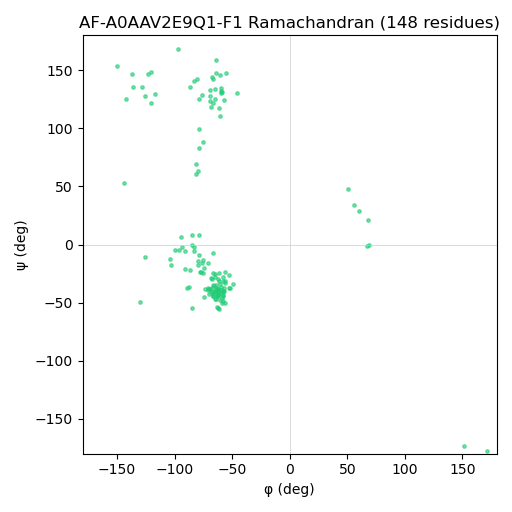? 4.784 3.591 -22.491 1.00 82.25 129 GLY A O 1
ATOM 1065 N N . GLY A 1 130 ? 4.964 5.129 -20.872 1.00 88.62 130 GLY A N 1
ATOM 1066 C CA . GLY A 1 130 ? 3.615 4.932 -20.326 1.00 88.62 130 GLY A CA 1
ATOM 1067 C C . GLY A 1 130 ? 3.509 5.194 -18.819 1.00 88.62 130 GLY A C 1
ATOM 1068 O O . GLY A 1 130 ? 4.485 5.647 -18.214 1.00 88.62 130 GLY A O 1
ATOM 1069 N N . PRO A 1 131 ? 2.343 4.916 -18.206 1.00 95.25 131 PRO A N 1
ATOM 1070 C CA . PRO A 1 131 ? 2.109 5.115 -16.779 1.00 95.25 131 PRO A CA 1
ATOM 1071 C C . PRO A 1 131 ? 3.060 4.297 -15.899 1.00 95.25 131 PRO A C 1
ATOM 1073 O O . PRO A 1 131 ? 3.245 3.090 -16.072 1.00 95.25 131 PRO A O 1
ATOM 1076 N N . GLU A 1 132 ? 3.644 4.958 -14.909 1.00 96.38 132 GLU A N 1
ATOM 1077 C CA . GLU A 1 132 ? 4.505 4.372 -13.897 1.00 96.38 132 GLU A CA 1
ATOM 1078 C C . GLU A 1 132 ? 3.651 3.599 -12.890 1.00 96.38 132 GLU A C 1
ATOM 1080 O O . GLU A 1 132 ? 3.200 4.138 -11.883 1.00 96.38 132 GLU A O 1
ATOM 1085 N N . THR A 1 133 ? 3.403 2.327 -13.184 1.00 95.56 133 THR A N 1
ATOM 1086 C CA . THR A 1 133 ? 2.822 1.359 -12.245 1.00 95.56 133 THR A CA 1
ATOM 1087 C C . THR A 1 133 ? 3.922 0.523 -11.590 1.00 95.56 133 THR A C 1
ATOM 1089 O O . THR A 1 133 ? 5.061 0.506 -12.057 1.00 95.56 133 THR A O 1
ATOM 1092 N N . ILE A 1 134 ? 3.585 -0.227 -10.534 1.00 94.50 134 ILE A N 1
ATOM 1093 C CA . ILE A 1 134 ? 4.531 -1.146 -9.873 1.00 94.50 134 ILE A CA 1
ATOM 1094 C C . ILE A 1 134 ? 5.064 -2.190 -10.863 1.0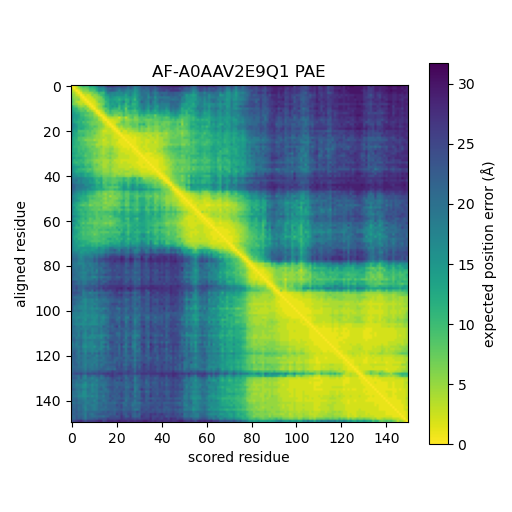0 94.50 134 ILE A C 1
ATOM 1096 O O . ILE A 1 134 ? 6.270 -2.405 -10.941 1.00 94.50 134 ILE A O 1
ATOM 1100 N N . LEU A 1 135 ? 4.183 -2.797 -11.667 1.00 92.56 135 LEU A N 1
ATOM 1101 C CA . LEU A 1 135 ? 4.588 -3.757 -12.698 1.00 92.56 135 LEU A CA 1
ATOM 1102 C C . LEU A 1 135 ? 5.463 -3.108 -13.767 1.00 92.56 135 LEU A C 1
ATOM 1104 O O . LEU A 1 135 ? 6.435 -3.718 -14.209 1.00 92.56 135 LEU A O 1
ATOM 1108 N N . HIS A 1 136 ? 5.176 -1.858 -14.132 1.00 94.69 136 HIS A N 1
ATOM 1109 C CA . HIS A 1 136 ? 6.016 -1.135 -15.068 1.00 94.69 136 HIS A CA 1
ATOM 1110 C C . HIS A 1 136 ? 7.432 -0.944 -14.522 1.00 94.69 136 HIS A C 1
ATOM 1112 O O . HIS A 1 136 ? 8.385 -1.368 -15.165 1.00 94.69 136 HIS A O 1
ATOM 1118 N N . ILE A 1 137 ? 7.596 -0.368 -13.330 1.00 93.56 137 ILE A N 1
ATOM 1119 C CA . ILE A 1 137 ? 8.937 -0.085 -12.792 1.00 93.56 137 ILE A CA 1
ATOM 1120 C C . ILE A 1 137 ? 9.727 -1.348 -12.437 1.00 93.56 137 ILE A C 1
ATOM 1122 O O . ILE A 1 137 ? 10.950 -1.313 -12.503 1.00 93.56 137 ILE A O 1
ATOM 1126 N N . ILE A 1 138 ? 9.054 -2.448 -12.076 1.00 92.00 138 ILE A N 1
ATOM 1127 C CA . ILE A 1 138 ? 9.723 -3.705 -11.713 1.00 92.00 138 ILE A CA 1
ATOM 1128 C C . ILE A 1 138 ? 9.986 -4.584 -12.939 1.00 92.00 138 ILE A C 1
ATOM 1130 O O . ILE A 1 138 ? 11.018 -5.237 -12.974 1.00 92.00 138 ILE A O 1
ATOM 1134 N N . ARG A 1 139 ? 9.093 -4.635 -13.936 1.00 91.69 139 ARG A N 1
ATOM 1135 C CA . ARG A 1 139 ? 9.136 -5.645 -15.012 1.00 91.69 139 ARG A CA 1
ATOM 1136 C C . ARG A 1 139 ? 9.031 -5.056 -16.414 1.00 91.69 139 ARG A C 1
ATOM 1138 O O . ARG A 1 139 ? 9.817 -5.425 -17.277 1.00 91.69 139 ARG A O 1
ATOM 1145 N N . ASP A 1 140 ? 8.054 -4.186 -16.673 1.00 93.50 140 ASP A N 1
ATOM 1146 C CA . ASP A 1 140 ? 7.711 -3.830 -18.061 1.00 93.50 140 ASP A CA 1
ATOM 1147 C C . ASP A 1 140 ? 8.559 -2.681 -18.624 1.00 93.50 140 ASP A C 1
ATOM 1149 O O . ASP A 1 140 ? 8.695 -2.569 -19.846 1.00 93.50 140 ASP A O 1
ATOM 1153 N N . CYS A 1 141 ? 9.155 -1.853 -17.765 1.00 95.25 141 CYS A N 1
ATOM 1154 C CA . CYS A 1 141 ? 10.051 -0.769 -18.152 1.00 95.25 141 CYS A CA 1
ATOM 1155 C C . CYS A 1 141 ? 11.252 -1.342 -18.925 1.00 95.25 141 CYS A C 1
ATOM 1157 O O . CYS A 1 141 ? 11.890 -2.267 -18.424 1.00 95.25 141 CYS A O 1
ATOM 1159 N N . PRO A 1 142 ? 11.610 -0.800 -20.105 1.00 94.38 142 PRO A N 1
ATOM 1160 C CA . PRO A 1 142 ? 12.768 -1.259 -20.877 1.00 94.38 142 PRO A CA 1
ATOM 1161 C C . PRO A 1 142 ? 14.064 -1.316 -20.061 1.00 94.38 142 PRO A C 1
ATOM 1163 O O . PRO A 1 142 ? 14.838 -2.257 -20.199 1.00 94.38 142 PRO A O 1
ATOM 1166 N N . TYR A 1 143 ? 14.258 -0.354 -19.157 1.00 93.69 143 TYR A N 1
ATOM 1167 C CA . TYR A 1 143 ? 15.410 -0.325 -18.257 1.00 93.69 143 TYR A CA 1
ATOM 1168 C C . TYR A 1 143 ? 15.344 -1.420 -17.191 1.00 93.69 143 TYR A C 1
ATOM 1170 O O . TYR A 1 143 ? 16.361 -2.027 -16.886 1.00 93.69 143 TYR A O 1
ATOM 1178 N N . ALA A 1 144 ? 14.157 -1.716 -16.653 1.00 93.19 144 ALA A N 1
ATOM 1179 C CA . ALA A 1 144 ? 13.993 -2.830 -15.723 1.00 93.19 144 ALA A CA 1
ATOM 1180 C C . ALA A 1 144 ? 14.228 -4.173 -16.429 1.00 93.19 144 ALA A C 1
ATOM 1182 O O . ALA A 1 144 ? 14.934 -5.024 -15.902 1.00 93.19 144 ALA A O 1
ATOM 1183 N N . ARG A 1 145 ? 13.706 -4.347 -17.653 1.00 93.81 145 ARG A N 1
ATOM 1184 C CA . ARG A 1 145 ? 13.954 -5.549 -18.467 1.00 93.81 145 ARG A CA 1
ATOM 1185 C C . ARG A 1 145 ? 15.434 -5.778 -18.728 1.00 93.81 145 ARG A C 1
ATOM 1187 O O . ARG A 1 145 ? 15.856 -6.922 -18.654 1.00 93.81 145 ARG A O 1
ATOM 1194 N N . ALA A 1 146 ? 16.190 -4.715 -19.007 1.00 94.00 146 ALA A N 1
ATOM 1195 C CA . ALA A 1 146 ? 17.629 -4.810 -19.224 1.00 94.00 146 ALA A CA 1
ATOM 1196 C C . ALA A 1 146 ? 18.346 -5.418 -18.006 1.00 94.00 146 ALA A C 1
ATOM 1198 O O . ALA A 1 146 ? 19.137 -6.338 -18.175 1.00 94.00 146 ALA A O 1
ATOM 1199 N N . VAL A 1 147 ? 17.990 -4.988 -16.788 1.00 93.00 147 VAL A N 1
ATOM 1200 C CA . VAL A 1 147 ? 18.546 -5.538 -15.536 1.00 93.00 147 VAL A CA 1
ATOM 1201 C C . VAL A 1 147 ? 18.220 -7.023 -15.363 1.00 93.00 147 VAL A C 1
ATOM 1203 O O . VAL A 1 147 ? 19.056 -7.777 -14.889 1.00 93.00 147 VAL A O 1
ATOM 1206 N N . TRP A 1 148 ? 17.019 -7.466 -15.746 1.00 90.44 148 TRP A N 1
ATOM 1207 C CA . TRP A 1 148 ? 16.641 -8.884 -15.651 1.00 90.44 148 TRP A CA 1
ATOM 1208 C C . TRP A 1 148 ? 17.251 -9.772 -16.735 1.00 90.44 148 TRP A C 1
ATOM 1210 O O . TRP A 1 148 ? 17.166 -10.994 -16.630 1.00 90.44 148 TRP A O 1
ATOM 1220 N N . SER A 1 149 ? 17.773 -9.174 -17.805 1.00 89.69 149 SER A N 1
ATOM 1221 C CA . SER A 1 149 ? 18.422 -9.895 -18.902 1.00 89.69 149 SER A CA 1
ATOM 1222 C C . SER A 1 149 ? 19.940 -10.023 -18.747 1.00 89.69 149 SER A C 1
ATOM 1224 O O . SER A 1 149 ? 20.565 -10.629 -19.616 1.00 89.69 149 SER A O 1
ATOM 1226 N N . GLU A 1 150 ? 20.513 -9.452 -17.685 1.00 63.59 150 GLU A N 1
ATOM 1227 C CA . GLU A 1 150 ? 21.899 -9.685 -17.254 1.00 63.59 150 GLU A CA 1
ATOM 1228 C C . GLU A 1 150 ? 22.003 -10.947 -16.386 1.00 63.59 150 GLU A C 1
ATOM 1230 O O . GLU A 1 150 ? 22.975 -11.709 -16.595 1.00 63.59 150 GLU A O 1
#

Mean predicted aligned error: 14.62 Å

Organism: NCBI:txid586398

Foldseek 3Di:
DDQDVVNVVVLVVQQDFFQDGPLVSCVVPHDPVVSVVVVPDHRDPDPDGDDQADPQDPVSDDDPVSVVVVVVVVVVPDPPVVLVVLVPPDDDVVSSVVVVCLVVQNDCQLVNCVVVVNDDDQADPPQRPDGGGSCCVCPVPPVNVVVVVD

InterPro domains:
  IPR026960 Reverse transcriptase zinc-binding domain [PF13966] (62-148)

pLDDT: mean 78.71, std 14.14, range [33.41, 96.38]